Protein AF-A0A6L4ABA5-F1 (afdb_monomer_lite)

Secondary structure (DSSP, 8-state):
--HHHHHHHHHHHHHHHS-------HHHHHTTTT-HHHHHHHHHHHHHHHH---TT-EE--HHHHHHHH---HHHHHHHHHHHHHHHTS--EEEEEEEETTEEEEEEEE-HHHHHHHHHHHHHHHHHHHHHHHHHHHHHHTTS-------S------------

pLDDT: mean 80.01, std 20.87, range [33.91, 98.31]

Structure (mmCIF, N/CA/C/O backbone):
data_AF-A0A6L4ABA5-F1
#
_entry.id   AF-A0A6L4ABA5-F1
#
loop_
_atom_site.group_PDB
_atom_site.id
_atom_site.type_symbol
_atom_site.label_atom_id
_atom_site.label_alt_id
_atom_site.label_comp_id
_atom_site.label_asym_id
_atom_site.label_entity_id
_atom_site.label_seq_id
_atom_site.pdbx_PDB_ins_code
_atom_site.Cartn_x
_atom_site.Cartn_y
_atom_site.Cartn_z
_atom_site.occupancy
_atom_site.B_iso_or_equiv
_atom_site.auth_seq_id
_atom_site.auth_comp_id
_atom_site.auth_asym_id
_atom_site.auth_atom_id
_atom_site.pdbx_PDB_model_num
ATOM 1 N N . MET A 1 1 ? -6.870 37.297 -23.613 1.00 59.31 1 MET A N 1
ATOM 2 C CA . MET A 1 1 ? -7.532 36.207 -22.872 1.00 59.31 1 MET A CA 1
ATOM 3 C C . MET A 1 1 ? -8.864 36.753 -22.406 1.00 59.31 1 MET A C 1
ATOM 5 O O . MET A 1 1 ? -8.879 37.886 -21.945 1.00 59.31 1 MET A O 1
ATOM 9 N N . ASP A 1 2 ? -9.955 36.024 -22.618 1.00 83.44 2 ASP A N 1
ATOM 10 C CA . ASP A 1 2 ? -11.266 36.387 -22.061 1.00 83.44 2 ASP A CA 1
ATOM 11 C C . ASP A 1 2 ? -11.196 36.348 -20.517 1.00 83.44 2 ASP A C 1
ATOM 13 O O . ASP A 1 2 ? -10.408 35.590 -19.941 1.00 83.44 2 ASP A O 1
ATOM 17 N N . ASP A 1 3 ? -11.966 37.212 -19.857 1.00 84.69 3 ASP A N 1
ATOM 18 C CA . ASP A 1 3 ? -12.059 37.339 -18.399 1.00 84.69 3 ASP A CA 1
ATOM 19 C C . ASP A 1 3 ? -12.348 35.980 -17.738 1.00 84.69 3 ASP A C 1
ATOM 21 O O . ASP A 1 3 ? -11.700 35.605 -16.760 1.00 84.69 3 ASP A O 1
ATOM 25 N N . PHE A 1 4 ? -13.192 35.152 -18.363 1.00 88.50 4 PHE A N 1
ATOM 26 C CA . PHE A 1 4 ? -13.475 33.800 -17.879 1.00 88.50 4 PHE A CA 1
ATOM 27 C C . PHE A 1 4 ? -12.240 32.884 -17.898 1.00 88.50 4 PHE A C 1
ATOM 29 O O . PHE A 1 4 ? -11.964 32.180 -16.926 1.00 88.50 4 PHE A O 1
ATOM 36 N N . GLN A 1 5 ? -11.448 32.916 -18.974 1.00 88.38 5 GLN A N 1
ATOM 37 C CA . GLN A 1 5 ? -10.211 32.128 -19.067 1.00 88.38 5 GLN A CA 1
ATOM 38 C C . GLN A 1 5 ? -9.196 32.557 -18.001 1.00 88.38 5 GLN A C 1
ATOM 40 O O . GLN A 1 5 ? -8.512 31.715 -17.420 1.00 88.38 5 GLN A O 1
ATOM 45 N N . THR A 1 6 ? -9.134 33.857 -17.715 1.00 88.31 6 THR A N 1
ATOM 46 C CA . THR A 1 6 ? -8.239 34.422 -16.699 1.00 88.31 6 THR A CA 1
ATOM 47 C C . THR A 1 6 ? -8.656 33.983 -15.294 1.00 88.31 6 THR A C 1
ATOM 49 O O . THR A 1 6 ? -7.809 33.545 -14.515 1.00 88.31 6 THR A O 1
ATOM 52 N N . GLN A 1 7 ? -9.958 33.997 -14.994 1.00 87.38 7 GLN A N 1
ATOM 53 C CA . GLN A 1 7 ? -10.502 33.519 -13.718 1.00 87.38 7 GLN A CA 1
ATOM 54 C C . GLN A 1 7 ? -10.285 32.013 -13.518 1.00 87.38 7 GLN A C 1
ATOM 56 O O . GLN A 1 7 ? -9.900 31.586 -12.428 1.00 87.38 7 GLN A O 1
ATOM 61 N N . VAL A 1 8 ? -10.466 31.197 -14.564 1.00 88.38 8 VAL A N 1
ATOM 62 C CA . VAL A 1 8 ? -10.191 29.750 -14.505 1.00 88.38 8 VAL A CA 1
ATOM 63 C C . VAL A 1 8 ? -8.713 29.487 -14.214 1.00 88.38 8 VAL A C 1
ATOM 65 O O . VAL A 1 8 ? -8.398 28.667 -13.351 1.00 88.38 8 VAL A O 1
ATOM 68 N N . ILE A 1 9 ? -7.800 30.193 -14.885 1.00 87.38 9 ILE A N 1
ATOM 69 C CA . ILE A 1 9 ? -6.357 30.031 -14.667 1.00 87.38 9 ILE A CA 1
ATOM 70 C C . ILE A 1 9 ? -5.965 30.463 -13.250 1.00 87.38 9 ILE A C 1
ATOM 72 O O . ILE A 1 9 ? -5.255 29.714 -12.580 1.00 87.38 9 ILE A O 1
ATOM 76 N N . GLN A 1 10 ? -6.479 31.592 -12.755 1.00 83.75 10 GLN A N 1
ATOM 77 C CA . GLN A 1 10 ? -6.240 32.033 -11.376 1.00 83.75 10 GLN A CA 1
ATOM 78 C C . GLN A 1 10 ? -6.762 31.023 -10.349 1.00 83.75 10 GLN A C 1
ATOM 80 O O . GLN A 1 10 ? -6.080 30.735 -9.367 1.00 83.75 10 GLN A O 1
ATOM 85 N N . HIS A 1 11 ? -7.940 30.436 -10.583 1.00 79.50 11 HIS A N 1
ATOM 86 C CA . HIS A 1 11 ? -8.488 29.411 -9.699 1.00 79.50 11 HIS A CA 1
ATOM 87 C C . HIS A 1 11 ? -7.609 28.152 -9.682 1.00 79.50 11 HIS A C 1
ATOM 89 O O . HIS A 1 11 ? -7.303 27.626 -8.614 1.00 79.50 11 HIS A O 1
ATOM 95 N N . LEU A 1 12 ? -7.149 27.689 -10.850 1.00 81.44 12 LEU A N 1
ATOM 96 C CA . LEU A 1 12 ? -6.230 26.553 -10.951 1.00 81.44 12 LEU A CA 1
ATOM 97 C C . LEU A 1 12 ? -4.878 26.844 -10.282 1.00 81.44 12 LEU A C 1
ATOM 99 O O . LEU A 1 12 ? -4.359 25.972 -9.592 1.00 81.44 12 LEU A O 1
ATOM 103 N N . GLN A 1 13 ? -4.327 28.051 -10.438 1.00 78.12 13 GLN A N 1
ATOM 104 C CA . GLN A 1 13 ? -3.076 28.474 -9.795 1.00 78.12 13 GLN A CA 1
ATOM 105 C C . GLN A 1 13 ? -3.202 28.528 -8.265 1.00 78.12 13 GLN A C 1
ATOM 107 O O . GLN A 1 13 ? -2.350 27.975 -7.573 1.00 78.12 13 GLN A O 1
ATOM 112 N N . LEU A 1 14 ? -4.307 29.062 -7.732 1.00 71.44 14 LEU A N 1
ATOM 113 C CA . LEU A 1 14 ? -4.599 29.045 -6.292 1.00 71.44 14 LEU A CA 1
ATOM 114 C C . LEU A 1 14 ? -4.670 27.611 -5.734 1.00 71.44 14 LEU A C 1
ATOM 116 O O . LEU A 1 14 ? -4.177 27.325 -4.638 1.00 71.44 14 LEU A O 1
ATOM 120 N N . HIS A 1 15 ? -5.255 26.681 -6.497 1.00 62.47 15 HIS A N 1
ATOM 121 C CA . HIS A 1 15 ? -5.261 25.259 -6.137 1.00 62.47 15 HIS A CA 1
ATOM 122 C C . HIS A 1 15 ? -3.879 24.613 -6.214 1.00 62.47 15 HIS A C 1
ATOM 124 O O . HIS A 1 15 ? -3.647 23.684 -5.456 1.00 62.47 15 HIS A O 1
ATOM 130 N N . GLN A 1 16 ? -2.959 25.080 -7.069 1.00 61.94 16 GLN A N 1
ATOM 131 C CA . GLN A 1 16 ? -1.564 24.609 -7.095 1.00 61.94 16 GLN A CA 1
ATOM 132 C C . GLN A 1 16 ? -0.775 25.097 -5.869 1.00 61.94 16 GLN A C 1
ATOM 134 O O . GLN A 1 16 ? -0.031 24.321 -5.276 1.00 61.94 16 GLN A O 1
ATOM 139 N N . GLU A 1 17 ? -0.982 26.345 -5.445 1.00 56.44 17 GLU A N 1
ATOM 140 C CA . GLU A 1 17 ? -0.314 26.947 -4.278 1.00 56.44 17 GLU A CA 1
ATOM 141 C C . GLU A 1 17 ? -0.789 26.352 -2.942 1.00 56.44 17 GLU A C 1
ATOM 143 O O . GLU A 1 17 ? -0.028 26.267 -1.979 1.00 56.44 17 GLU A O 1
ATOM 148 N N . THR A 1 18 ? -2.038 25.880 -2.892 1.00 54.12 18 THR A N 1
ATOM 149 C CA . THR A 1 18 ? -2.615 25.169 -1.738 1.00 54.12 18 THR A CA 1
ATOM 150 C C . THR A 1 18 ? -2.528 23.642 -1.855 1.00 54.12 18 THR A C 1
ATOM 152 O O . THR A 1 18 ? -2.912 22.931 -0.918 1.00 54.12 18 THR A O 1
ATOM 155 N N . ASN A 1 19 ? -2.039 23.110 -2.985 1.00 49.56 19 ASN A N 1
ATOM 156 C CA . ASN A 1 19 ? -2.217 21.702 -3.323 1.00 49.56 19 ASN A CA 1
ATOM 157 C C . ASN A 1 19 ? -1.426 20.791 -2.386 1.00 49.56 19 ASN A C 1
ATOM 159 O O . ASN A 1 19 ? -0.197 20.707 -2.439 1.00 49.56 19 ASN A O 1
ATOM 163 N N . LYS A 1 20 ? -2.144 19.979 -1.611 1.00 60.31 20 LYS A N 1
ATOM 164 C CA . LYS A 1 20 ? -1.601 18.732 -1.064 1.00 60.31 20 LYS A CA 1
ATOM 165 C C . LYS A 1 20 ? -1.486 17.716 -2.205 1.00 60.31 20 LYS A C 1
ATOM 167 O O . LYS A 1 20 ? -2.282 16.786 -2.300 1.00 60.31 20 LYS A O 1
ATOM 172 N N . GLY A 1 21 ? -0.525 17.924 -3.102 1.00 69.38 21 GLY A N 1
ATOM 173 C CA . GLY A 1 21 ? -0.236 16.987 -4.184 1.00 69.38 21 GLY A CA 1
ATOM 174 C C . GLY A 1 21 ? 0.196 15.623 -3.638 1.00 69.38 21 GLY A C 1
ATOM 175 O O . GLY A 1 21 ? 0.910 15.528 -2.636 1.00 69.38 21 GLY A O 1
ATOM 176 N N . ILE A 1 22 ? -0.216 14.541 -4.302 1.00 78.06 22 ILE A N 1
ATOM 177 C CA . ILE A 1 22 ? 0.275 13.197 -3.983 1.00 78.06 22 ILE A CA 1
ATOM 178 C C . ILE A 1 22 ? 1.619 13.024 -4.694 1.00 78.06 22 ILE A C 1
ATOM 180 O O . ILE A 1 22 ? 1.677 12.592 -5.838 1.00 78.06 22 ILE A O 1
ATOM 184 N N . SER A 1 23 ? 2.714 13.374 -4.018 1.00 86.25 23 SER A N 1
ATOM 185 C CA . SER A 1 23 ? 4.056 13.012 -4.493 1.00 86.25 23 SER A CA 1
ATOM 186 C C . SER A 1 23 ? 4.248 11.500 -4.359 1.00 86.25 23 SER A C 1
ATOM 188 O O . SER A 1 23 ? 4.002 10.952 -3.282 1.00 86.25 23 SER A O 1
ATOM 190 N N . ILE A 1 24 ? 4.655 10.819 -5.427 1.00 91.00 24 ILE A N 1
ATOM 191 C CA . ILE A 1 24 ? 4.953 9.383 -5.409 1.00 91.00 24 ILE A CA 1
ATOM 192 C C . ILE A 1 24 ? 6.472 9.245 -5.488 1.00 91.00 24 ILE A C 1
ATOM 194 O O . ILE A 1 24 ? 7.063 9.751 -6.440 1.00 91.00 24 ILE A O 1
ATOM 198 N N . PRO A 1 25 ? 7.123 8.629 -4.492 1.00 90.69 25 PRO A N 1
ATOM 199 C CA . PRO A 1 25 ? 8.563 8.445 -4.540 1.00 90.69 25 PRO A CA 1
ATOM 200 C C . PRO A 1 25 ? 8.931 7.328 -5.526 1.00 90.69 25 PRO A C 1
ATOM 202 O O . PRO A 1 25 ? 8.239 6.312 -5.582 1.00 90.69 25 PRO A O 1
ATOM 205 N N . ASN A 1 26 ? 10.047 7.489 -6.244 1.00 91.69 26 ASN A N 1
ATOM 206 C CA . ASN A 1 26 ? 10.495 6.526 -7.259 1.00 91.69 26 ASN A CA 1
ATOM 207 C C . ASN A 1 26 ? 10.642 5.109 -6.700 1.00 91.69 26 ASN A C 1
ATOM 209 O O . ASN A 1 26 ? 10.148 4.181 -7.320 1.00 91.69 26 ASN A O 1
ATOM 213 N N . TRP A 1 27 ? 11.158 4.955 -5.472 1.00 92.94 27 TRP A N 1
ATOM 214 C CA . TRP A 1 27 ? 11.290 3.633 -4.844 1.00 92.94 27 TRP A CA 1
ATOM 215 C C . TRP A 1 27 ? 9.970 2.850 -4.814 1.00 92.94 27 TRP A C 1
ATOM 217 O O . TRP A 1 27 ? 9.977 1.629 -4.898 1.00 92.94 27 TRP A O 1
ATOM 227 N N . ALA A 1 28 ? 8.827 3.533 -4.683 1.00 94.94 28 ALA A N 1
ATOM 228 C CA . ALA A 1 28 ? 7.532 2.865 -4.648 1.00 94.94 28 ALA A CA 1
ATOM 229 C C . ALA A 1 28 ? 7.095 2.416 -6.044 1.00 94.94 28 ALA A C 1
ATOM 231 O O . ALA A 1 28 ? 6.428 1.396 -6.141 1.00 94.94 28 ALA A O 1
ATOM 232 N N . LEU A 1 29 ? 7.457 3.168 -7.090 1.00 95.00 29 LEU A N 1
ATOM 233 C CA . LEU A 1 29 ? 7.216 2.810 -8.491 1.00 95.00 29 LEU A CA 1
ATOM 234 C C . LEU A 1 29 ? 8.131 1.665 -8.931 1.00 95.00 29 LEU A C 1
ATOM 236 O O . LEU A 1 29 ? 7.653 0.732 -9.572 1.00 95.00 29 LEU A O 1
ATOM 240 N N . ASP A 1 30 ? 9.401 1.710 -8.529 1.00 93.12 30 ASP A N 1
ATOM 241 C CA . ASP A 1 30 ? 10.411 0.700 -8.856 1.00 93.12 30 ASP A CA 1
ATOM 242 C C . ASP A 1 30 ? 10.030 -0.682 -8.304 1.00 93.12 30 ASP A C 1
ATOM 244 O O . ASP A 1 30 ? 10.247 -1.695 -8.957 1.00 93.12 30 ASP A O 1
ATOM 248 N N . LEU A 1 31 ? 9.416 -0.732 -7.116 1.00 94.62 31 LEU A N 1
ATOM 249 C CA . LEU A 1 31 ? 8.966 -1.984 -6.498 1.00 94.62 31 LEU A CA 1
ATOM 250 C C . LEU A 1 31 ? 7.723 -2.596 -7.154 1.00 94.62 31 LEU A C 1
ATOM 252 O O . LEU A 1 31 ? 7.417 -3.754 -6.884 1.00 94.62 31 LEU A O 1
ATOM 256 N N . VAL A 1 32 ? 6.959 -1.823 -7.930 1.00 95.62 32 VAL A N 1
ATOM 257 C CA . VAL A 1 32 ? 5.624 -2.227 -8.413 1.00 95.62 32 VAL A CA 1
ATOM 258 C C . VAL A 1 32 ? 5.463 -2.043 -9.917 1.00 95.62 32 VAL A C 1
ATOM 260 O O . VAL A 1 32 ? 4.365 -1.769 -10.400 1.00 95.62 32 VAL A O 1
ATOM 263 N N . ASP A 1 33 ? 6.568 -2.159 -10.653 1.00 92.69 33 ASP A N 1
ATOM 264 C CA . ASP A 1 33 ? 6.614 -2.096 -12.116 1.00 92.69 33 ASP A CA 1
ATOM 265 C C . ASP A 1 33 ? 5.898 -0.861 -12.696 1.00 92.69 33 ASP A C 1
ATOM 267 O O . ASP A 1 33 ? 5.196 -0.928 -13.705 1.00 92.69 33 ASP A O 1
ATOM 271 N N . ASN A 1 34 ? 6.078 0.298 -12.051 1.00 93.75 34 ASN A N 1
ATOM 272 C CA . ASN A 1 34 ? 5.450 1.575 -12.411 1.00 93.75 34 ASN A CA 1
ATOM 273 C C . ASN A 1 34 ? 3.906 1.598 -12.356 1.00 93.75 34 ASN A C 1
ATOM 275 O O . ASN A 1 34 ? 3.281 2.503 -12.919 1.00 93.75 34 ASN A O 1
ATOM 279 N N . ASP A 1 35 ? 3.258 0.676 -11.636 1.00 96.56 35 ASP A N 1
ATOM 280 C CA . ASP A 1 35 ? 1.831 0.803 -11.322 1.00 96.56 35 ASP A CA 1
ATOM 281 C C . ASP A 1 35 ? 1.607 1.948 -10.323 1.00 96.56 35 ASP A C 1
ATOM 283 O O . ASP A 1 35 ? 1.780 1.812 -9.111 1.00 96.56 35 ASP A O 1
ATOM 287 N N . PHE A 1 36 ? 1.158 3.093 -10.836 1.00 96.12 36 PHE A N 1
ATOM 288 C CA . PHE A 1 36 ? 0.901 4.294 -10.045 1.00 96.12 36 PHE A CA 1
ATOM 289 C C . PHE A 1 36 ? -0.112 4.086 -8.914 1.00 96.12 36 PHE A C 1
ATOM 291 O O . PHE A 1 36 ? 0.080 4.631 -7.826 1.00 96.12 36 PHE A O 1
ATOM 298 N N . HIS A 1 37 ? -1.186 3.318 -9.120 1.00 97.12 37 HIS A N 1
ATOM 299 C CA . HIS A 1 37 ? -2.171 3.098 -8.056 1.00 97.12 37 HIS A CA 1
ATOM 300 C C . HIS A 1 37 ? -1.574 2.254 -6.932 1.00 97.12 37 HIS A C 1
ATOM 302 O O . HIS A 1 37 ? -1.760 2.574 -5.752 1.00 97.12 37 HIS A O 1
ATOM 308 N N . THR A 1 38 ? -0.823 1.216 -7.297 1.00 98.31 38 THR A N 1
ATOM 309 C CA . THR A 1 38 ? -0.137 0.350 -6.337 1.00 98.31 38 THR A CA 1
ATOM 310 C C . THR A 1 38 ? 0.995 1.097 -5.627 1.00 98.31 38 THR A C 1
ATOM 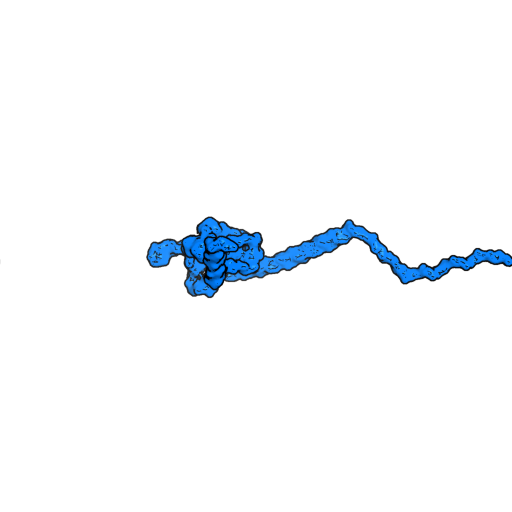312 O O . THR A 1 38 ? 1.115 0.989 -4.407 1.00 98.31 38 THR A O 1
ATOM 315 N N . ALA A 1 39 ? 1.740 1.958 -6.323 1.00 97.75 39 ALA A N 1
ATOM 316 C CA . ALA A 1 39 ? 2.788 2.792 -5.736 1.00 97.75 39 ALA A CA 1
ATOM 317 C C . ALA A 1 39 ? 2.226 3.823 -4.743 1.00 97.75 39 ALA A C 1
ATOM 319 O O . ALA A 1 39 ? 2.764 3.988 -3.644 1.00 97.75 39 ALA A O 1
ATOM 320 N N . ILE A 1 40 ? 1.110 4.488 -5.079 1.00 97.44 40 ILE A N 1
ATOM 321 C CA . ILE A 1 40 ? 0.401 5.386 -4.151 1.00 97.44 40 ILE A CA 1
ATOM 322 C C . ILE A 1 40 ? -0.031 4.611 -2.906 1.00 97.44 40 ILE A C 1
ATOM 324 O O . ILE A 1 40 ? 0.183 5.079 -1.785 1.00 97.44 40 ILE A O 1
ATOM 328 N N . PHE A 1 41 ? -0.630 3.433 -3.091 1.00 98.12 41 PHE A N 1
ATOM 329 C CA . PHE A 1 41 ? -1.060 2.583 -1.987 1.00 98.12 41 PHE A CA 1
ATOM 330 C C . PHE A 1 41 ? 0.119 2.181 -1.092 1.00 98.12 41 PHE A C 1
ATOM 332 O O . PHE A 1 41 ? 0.060 2.387 0.120 1.00 98.12 41 PHE A O 1
ATOM 339 N N . LEU A 1 42 ? 1.209 1.678 -1.676 1.00 97.88 42 LEU A N 1
ATOM 340 C CA . LEU A 1 42 ? 2.393 1.221 -0.952 1.00 97.88 42 LEU A CA 1
ATOM 341 C C . LEU A 1 42 ? 3.054 2.359 -0.169 1.00 97.88 42 LEU A C 1
ATOM 343 O O . LEU A 1 42 ? 3.309 2.216 1.029 1.00 97.88 42 LEU A O 1
ATOM 347 N N . LYS A 1 43 ? 3.242 3.524 -0.801 1.00 96.19 43 LYS A N 1
ATOM 348 C CA . LYS A 1 43 ? 3.729 4.741 -0.134 1.00 96.19 43 LYS A CA 1
ATOM 349 C C . LYS A 1 43 ? 2.888 5.062 1.104 1.00 96.19 43 LYS A C 1
ATOM 351 O O . LYS A 1 43 ? 3.433 5.360 2.166 1.00 96.19 43 LYS A O 1
ATOM 356 N N . GLN A 1 44 ? 1.565 5.019 0.969 1.00 96.44 44 GLN A N 1
ATOM 357 C CA . GLN A 1 44 ? 0.651 5.335 2.063 1.00 96.44 44 GLN A CA 1
ATOM 358 C C . GLN A 1 44 ? 0.688 4.290 3.176 1.00 96.44 44 GLN A C 1
ATOM 360 O O . GLN A 1 44 ? 0.686 4.657 4.350 1.00 96.44 44 GLN A O 1
ATOM 365 N N . VAL A 1 45 ? 0.776 3.003 2.835 1.00 97.81 45 VAL A N 1
ATOM 366 C CA . VAL A 1 45 ? 0.936 1.923 3.818 1.00 97.81 45 VAL A CA 1
ATOM 367 C C . VAL A 1 45 ? 2.206 2.125 4.637 1.00 97.81 45 VAL A C 1
ATOM 369 O O . VAL A 1 45 ? 2.138 2.076 5.865 1.00 97.81 45 VAL A O 1
ATOM 372 N N . VAL A 1 46 ? 3.340 2.406 3.992 1.00 96.94 46 VAL A N 1
ATOM 373 C CA . VAL A 1 46 ? 4.608 2.687 4.681 1.00 96.94 46 VAL A CA 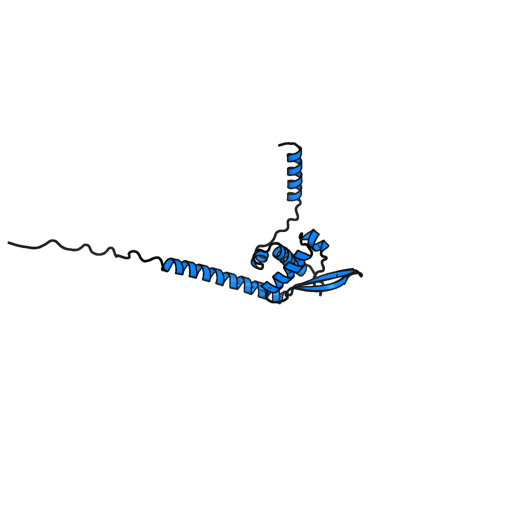1
ATOM 374 C C . VAL A 1 46 ? 4.464 3.917 5.575 1.00 96.94 46 VAL A C 1
ATOM 376 O O . VAL A 1 46 ? 4.747 3.840 6.770 1.00 96.94 46 VAL A O 1
ATOM 379 N N . PHE A 1 47 ? 3.949 5.030 5.041 1.00 95.62 47 PHE A N 1
ATOM 380 C CA . PHE A 1 47 ? 3.759 6.264 5.805 1.00 95.62 47 PHE A CA 1
ATOM 381 C C . PHE A 1 47 ? 2.922 6.029 7.068 1.00 95.62 47 PHE A C 1
ATOM 383 O O . PHE A 1 47 ? 3.393 6.286 8.176 1.00 95.62 47 PHE A O 1
ATOM 390 N N . TRP A 1 48 ? 1.714 5.482 6.932 1.00 96.81 48 TRP A N 1
ATOM 391 C CA . TRP A 1 48 ? 0.815 5.273 8.066 1.00 96.81 48 TRP A CA 1
ATOM 392 C C . TRP A 1 48 ? 1.323 4.213 9.048 1.00 96.81 48 TRP A C 1
ATOM 394 O O . TRP A 1 48 ? 1.108 4.355 10.254 1.00 96.81 48 TRP A O 1
ATOM 404 N N . SER A 1 49 ? 2.072 3.212 8.576 1.00 96.81 49 SER A N 1
ATOM 405 C CA . SER A 1 49 ? 2.718 2.219 9.447 1.00 96.81 49 SER A CA 1
ATOM 406 C C . SER A 1 49 ? 3.797 2.833 10.342 1.00 96.81 49 SER A C 1
ATOM 408 O O . SER A 1 49 ? 3.988 2.355 11.453 1.00 96.81 49 SER A O 1
ATOM 410 N N . THR A 1 50 ? 4.459 3.917 9.916 1.00 93.50 50 THR A N 1
ATOM 411 C CA . THR A 1 50 ? 5.406 4.661 10.779 1.00 93.50 50 THR A CA 1
ATOM 412 C C . THR A 1 50 ? 4.728 5.615 11.764 1.00 93.50 50 THR A C 1
ATOM 414 O O . THR A 1 50 ? 5.353 6.060 12.724 1.00 93.50 50 THR A O 1
ATOM 417 N N . LYS A 1 51 ? 3.463 5.982 11.519 1.00 94.19 51 LYS A N 1
ATOM 418 C CA . LYS A 1 51 ? 2.723 6.974 12.319 1.00 94.19 51 LYS A CA 1
ATOM 419 C C . LYS A 1 51 ? 1.813 6.356 13.371 1.00 94.19 51 LYS A C 1
ATOM 421 O O . LYS A 1 51 ? 1.449 7.034 14.327 1.00 94.19 51 LYS A O 1
ATOM 426 N N . THR A 1 52 ? 1.423 5.100 13.193 1.00 93.56 52 THR A N 1
ATOM 427 C CA . THR A 1 52 ? 0.576 4.389 14.150 1.00 93.56 52 THR A CA 1
ATOM 428 C C . THR A 1 52 ? 1.409 3.758 15.265 1.00 93.56 52 THR A C 1
ATOM 430 O O . THR A 1 52 ? 2.450 3.160 15.015 1.00 93.56 52 THR A O 1
ATOM 433 N N . SER A 1 53 ? 0.925 3.844 16.502 1.00 91.88 53 SER A N 1
ATOM 434 C CA . SER A 1 53 ? 1.416 3.051 17.640 1.00 91.88 53 SER A CA 1
ATOM 435 C C . SER A 1 53 ? 0.487 1.879 17.976 1.00 91.88 53 SER A C 1
ATOM 437 O O . SER A 1 53 ? 0.725 1.138 18.929 1.00 91.88 53 SER A O 1
ATOM 439 N N . HIS A 1 54 ? -0.599 1.711 17.215 1.00 92.94 54 HIS A N 1
ATOM 440 C CA . HIS A 1 54 ? -1.616 0.708 17.495 1.00 92.94 54 HIS A CA 1
ATOM 441 C C . HIS A 1 54 ? -1.110 -0.702 17.121 1.00 92.94 54 HIS A C 1
ATOM 443 O O . HIS A 1 54 ? -0.611 -0.893 16.009 1.00 92.94 54 HIS A O 1
ATOM 449 N N . PRO A 1 55 ? -1.273 -1.721 17.991 1.00 92.25 55 PRO A N 1
ATOM 450 C CA . PRO A 1 55 ? -0.669 -3.049 17.802 1.00 92.25 55 PRO A CA 1
ATOM 451 C C . PRO A 1 55 ? -1.163 -3.791 16.550 1.00 92.25 55 PRO A C 1
ATOM 453 O O . PRO A 1 55 ? -0.450 -4.626 15.987 1.00 92.25 55 PRO A O 1
ATOM 456 N N . ASP A 1 56 ? -2.375 -3.472 16.098 1.00 92.88 56 ASP A N 1
ATOM 457 C CA . ASP A 1 56 ? -2.991 -4.035 14.890 1.00 92.88 56 ASP A CA 1
ATOM 458 C C . ASP A 1 56 ? -2.670 -3.265 13.602 1.00 92.88 56 ASP A C 1
ATOM 460 O O . ASP A 1 56 ? -3.213 -3.590 12.549 1.00 92.88 56 ASP A O 1
ATOM 464 N N . GLY A 1 57 ? -1.813 -2.245 13.672 1.00 95.56 57 GLY A N 1
ATOM 465 C CA . GLY A 1 57 ? -1.529 -1.352 12.554 1.00 95.56 57 GLY A CA 1
ATOM 466 C C . GLY A 1 57 ? -2.504 -0.177 12.466 1.00 95.56 57 GLY A C 1
ATOM 467 O O . GLY A 1 57 ? -3.215 0.144 13.421 1.00 95.56 57 GLY A O 1
ATOM 468 N N . PHE A 1 58 ? -2.502 0.521 11.334 1.00 95.94 58 PHE A N 1
ATOM 469 C CA . PHE A 1 58 ? -3.356 1.690 11.119 1.00 95.94 58 PHE A CA 1
ATOM 470 C C . PHE A 1 58 ? -4.712 1.256 10.569 1.00 95.94 58 PHE A C 1
ATOM 472 O O . PHE A 1 58 ? -4.823 0.230 9.902 1.00 95.94 58 PHE A O 1
ATOM 479 N N . TYR A 1 59 ? -5.754 2.037 10.825 1.00 94.62 59 TYR A N 1
ATOM 480 C CA . TYR A 1 59 ? -7.082 1.752 10.302 1.00 94.62 59 TYR A CA 1
ATOM 481 C C . TYR A 1 59 ? -7.495 2.783 9.261 1.00 94.62 59 TYR A C 1
ATOM 483 O O . TYR A 1 59 ? -7.196 3.968 9.399 1.00 94.62 59 TYR A O 1
ATOM 491 N N . LYS A 1 60 ? -8.168 2.327 8.202 1.00 92.88 60 LYS A N 1
ATOM 492 C CA . LYS A 1 60 ? -8.610 3.205 7.117 1.00 92.88 60 LYS A CA 1
ATOM 493 C C . LYS A 1 60 ? -9.820 2.637 6.384 1.00 92.88 60 LYS A C 1
ATOM 495 O O . LYS A 1 60 ? -9.833 1.463 6.001 1.00 92.88 60 LYS A O 1
ATOM 500 N N . SER A 1 61 ? -10.847 3.454 6.173 1.00 92.88 61 SER A N 1
ATOM 501 C CA . SER A 1 61 ? -11.991 3.085 5.338 1.00 92.88 61 SER A CA 1
ATOM 502 C C . SER A 1 61 ? -11.680 3.290 3.851 1.00 92.88 61 SER A C 1
ATOM 504 O O . SER A 1 61 ? -10.764 4.020 3.479 1.00 92.88 61 SER A O 1
ATOM 506 N N . TYR A 1 62 ? -12.468 2.676 2.961 1.00 93.56 62 TYR A N 1
ATOM 507 C CA . TYR A 1 62 ? -12.336 2.946 1.522 1.00 93.56 62 TYR A CA 1
ATOM 508 C C . TYR A 1 62 ? -12.666 4.399 1.157 1.00 93.56 62 TYR A C 1
ATOM 510 O O . TYR A 1 62 ? -12.154 4.898 0.160 1.00 93.56 62 TYR A O 1
ATOM 518 N N . LYS A 1 63 ? -13.485 5.084 1.966 1.00 92.56 63 LYS A N 1
ATOM 519 C CA . LYS A 1 63 ? -13.756 6.513 1.802 1.00 92.56 63 LYS A CA 1
ATOM 520 C C . LYS A 1 63 ? -12.497 7.333 2.095 1.00 92.56 63 LYS A C 1
ATOM 522 O O . LYS A 1 63 ? -12.105 8.134 1.258 1.00 92.56 63 LYS A O 1
ATOM 527 N N . ASP A 1 64 ? -11.807 7.046 3.197 1.00 92.75 64 ASP A N 1
ATOM 528 C CA . ASP A 1 64 ? -10.556 7.734 3.556 1.00 92.75 64 ASP A CA 1
AT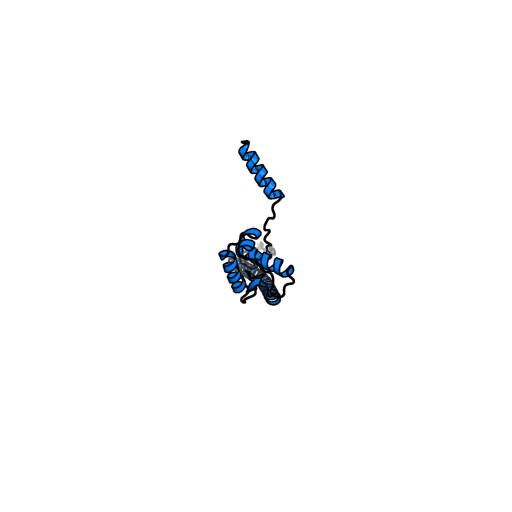OM 529 C C . ASP A 1 64 ? -9.438 7.458 2.527 1.00 92.75 64 ASP A C 1
ATOM 531 O O . ASP A 1 64 ? -8.597 8.313 2.248 1.00 92.75 64 ASP A O 1
ATOM 535 N N . TRP A 1 65 ? -9.412 6.259 1.929 1.00 95.06 65 TRP A N 1
ATOM 536 C CA . TRP A 1 65 ? -8.531 5.953 0.793 1.00 95.06 65 TRP A CA 1
ATOM 537 C C . TRP A 1 65 ? -8.848 6.808 -0.442 1.00 95.06 65 TRP A C 1
ATOM 539 O O . TRP A 1 65 ? -7.932 7.354 -1.063 1.00 95.06 65 TRP A O 1
ATOM 549 N N . ALA A 1 66 ? -10.128 6.957 -0.785 1.00 94.00 66 ALA A N 1
ATOM 550 C CA . ALA A 1 66 ? -10.565 7.752 -1.929 1.00 94.00 66 ALA A CA 1
ATOM 551 C C . ALA A 1 66 ? -10.338 9.258 -1.723 1.00 94.00 66 ALA A C 1
ATOM 553 O O . ALA A 1 66 ? -9.961 9.958 -2.663 1.00 94.00 66 ALA A O 1
ATOM 554 N N . GLU A 1 67 ? -10.537 9.764 -0.508 1.00 91.19 67 GLU A N 1
ATOM 555 C CA . GLU A 1 67 ? -10.356 11.181 -0.182 1.00 91.19 67 GLU A CA 1
ATOM 556 C C . GLU A 1 67 ? -8.879 11.581 -0.162 1.00 91.19 67 GLU A C 1
ATOM 558 O O . GLU A 1 67 ? -8.510 12.575 -0.784 1.00 91.19 67 GLU A O 1
ATOM 563 N N . GLU A 1 68 ? -8.024 10.792 0.492 1.00 90.19 68 GLU A N 1
ATOM 564 C CA . GLU A 1 68 ? -6.610 11.141 0.669 1.00 90.19 68 GLU A CA 1
ATOM 565 C C . GLU A 1 68 ? -5.741 10.760 -0.531 1.00 90.19 68 GLU A C 1
ATOM 567 O O . GLU A 1 68 ? -4.745 11.416 -0.821 1.00 90.19 68 GLU A O 1
ATOM 572 N N . SER A 1 69 ? -6.061 9.650 -1.197 1.00 90.81 69 SER A N 1
ATOM 573 C CA . SER A 1 69 ? -5.165 9.029 -2.181 1.00 90.81 69 SER A CA 1
ATOM 574 C C . SER A 1 69 ? -5.828 8.758 -3.525 1.00 90.81 69 SER A C 1
ATOM 576 O O . SER A 1 69 ? -5.191 8.197 -4.410 1.00 90.81 69 SER A O 1
ATOM 578 N N . ARG A 1 70 ? -7.101 9.148 -3.689 1.00 93.38 70 ARG A N 1
ATOM 579 C CA . ARG A 1 70 ? -7.897 8.911 -4.908 1.00 93.38 70 ARG A CA 1
ATOM 580 C C . ARG A 1 70 ? -7.996 7.430 -5.296 1.00 93.38 70 ARG A C 1
ATOM 582 O O . ARG A 1 70 ? -8.310 7.095 -6.435 1.00 93.38 70 ARG A O 1
ATOM 589 N N . LEU A 1 71 ? -7.788 6.527 -4.336 1.00 96.12 71 LEU A N 1
ATOM 590 C CA . LEU A 1 71 ? -7.879 5.088 -4.553 1.00 96.12 71 LEU A CA 1
ATOM 591 C C . LEU A 1 71 ? -9.300 4.600 -4.278 1.00 96.12 71 LEU A C 1
ATOM 593 O O . LEU A 1 71 ? -9.831 4.758 -3.179 1.00 96.12 71 LEU A O 1
ATOM 597 N N . SER A 1 72 ? -9.909 3.969 -5.281 1.00 96.81 72 SER A N 1
ATOM 598 C CA . SER A 1 72 ? -11.175 3.262 -5.110 1.00 96.81 72 SER A CA 1
ATOM 599 C C . SER A 1 72 ? -10.972 1.980 -4.294 1.00 96.81 72 SER A C 1
ATOM 601 O O . SER A 1 72 ? -9.853 1.482 -4.147 1.00 96.81 72 SER A O 1
ATOM 603 N N . ARG A 1 73 ? -12.068 1.373 -3.821 1.00 96.56 73 ARG A N 1
ATOM 604 C CA . ARG A 1 73 ? -12.022 0.035 -3.207 1.00 96.56 73 ARG A CA 1
ATOM 605 C C . ARG A 1 73 ? -11.326 -0.987 -4.109 1.00 96.56 73 ARG A C 1
ATOM 607 O O . ARG A 1 73 ? -10.553 -1.796 -3.606 1.00 96.56 73 ARG A O 1
ATOM 614 N N . TYR A 1 74 ? -11.607 -0.940 -5.412 1.00 98.00 74 TYR A N 1
ATOM 615 C CA . TYR A 1 74 ? -10.985 -1.825 -6.390 1.00 98.00 74 TYR A CA 1
ATOM 616 C C . TYR A 1 74 ? -9.471 -1.600 -6.450 1.00 98.00 74 TYR A C 1
ATOM 618 O O . TYR A 1 74 ? -8.726 -2.564 -6.315 1.00 98.00 74 TYR A O 1
ATOM 626 N N . HIS A 1 75 ? -9.014 -0.343 -6.538 1.00 98.12 75 HIS A N 1
ATOM 627 C CA . HIS A 1 75 ? -7.581 -0.025 -6.552 1.00 98.12 75 HIS A CA 1
ATOM 628 C C . HIS A 1 75 ? -6.875 -0.521 -5.289 1.00 98.12 75 HIS A C 1
ATOM 630 O O . HIS A 1 75 ? -5.835 -1.154 -5.393 1.00 98.12 75 HIS A O 1
ATOM 636 N N . VAL A 1 76 ? -7.461 -0.313 -4.105 1.00 98.06 76 VAL A N 1
ATOM 637 C CA . VAL A 1 76 ? -6.882 -0.805 -2.842 1.00 98.06 76 VAL A CA 1
ATOM 638 C C . VAL A 1 76 ? -6.783 -2.331 -2.837 1.00 98.06 76 VAL A C 1
ATOM 640 O O . VAL A 1 76 ? -5.749 -2.886 -2.484 1.00 98.06 76 VAL A O 1
ATOM 643 N N . GLN A 1 77 ? -7.849 -3.031 -3.232 1.00 97.62 77 GLN A N 1
ATOM 644 C CA . GLN A 1 77 ? -7.851 -4.496 -3.255 1.00 97.62 77 GLN A CA 1
ATOM 645 C C . GLN A 1 77 ? -6.868 -5.063 -4.280 1.00 97.62 77 GLN A C 1
ATOM 647 O O . GLN A 1 77 ? -6.227 -6.074 -4.001 1.00 97.62 77 GLN A O 1
ATOM 652 N N . GLN A 1 78 ? -6.756 -4.429 -5.446 1.00 98.31 78 GLN A N 1
ATOM 653 C CA . GLN A 1 78 ? -5.821 -4.836 -6.483 1.00 98.31 78 GLN A CA 1
ATOM 654 C C . GLN A 1 78 ? -4.376 -4.571 -6.057 1.00 98.31 78 GLN A C 1
ATOM 656 O O . GLN A 1 78 ? -3.556 -5.476 -6.149 1.00 98.31 78 GLN A O 1
ATOM 661 N N . ALA A 1 79 ? -4.090 -3.394 -5.499 1.00 98.31 79 ALA A N 1
ATOM 662 C CA . ALA A 1 79 ? -2.760 -3.035 -5.020 1.00 98.31 79 ALA A CA 1
ATOM 663 C C . ALA A 1 79 ? -2.244 -4.009 -3.953 1.00 98.31 79 ALA A C 1
ATOM 665 O O . ALA A 1 79 ? -1.094 -4.423 -4.004 1.00 98.31 79 ALA A O 1
ATOM 666 N N . VAL A 1 80 ? -3.100 -4.442 -3.021 1.00 98.31 80 VAL A N 1
ATOM 667 C CA . VAL A 1 80 ? -2.728 -5.459 -2.021 1.00 98.31 80 VAL A CA 1
ATOM 668 C C . VAL A 1 80 ? -2.317 -6.770 -2.687 1.00 98.31 80 VAL A C 1
ATOM 670 O O . VAL A 1 80 ? -1.326 -7.366 -2.287 1.00 98.31 80 VAL A O 1
ATOM 673 N N . LYS A 1 81 ? -3.058 -7.225 -3.703 1.00 98.31 81 LYS A N 1
ATOM 674 C CA . LYS A 1 81 ? -2.714 -8.460 -4.420 1.00 98.31 81 LYS A CA 1
ATOM 675 C C . LYS A 1 81 ? -1.371 -8.333 -5.132 1.00 98.31 81 LYS A C 1
ATOM 677 O O . LYS A 1 81 ? -0.532 -9.204 -4.951 1.00 98.31 81 LYS A O 1
ATOM 682 N N . VAL A 1 82 ? -1.179 -7.243 -5.877 1.00 98.31 82 VAL A N 1
ATOM 683 C CA . VAL A 1 82 ? 0.057 -6.972 -6.627 1.00 98.31 82 VAL A CA 1
ATOM 684 C C . VAL A 1 82 ? 1.255 -6.900 -5.683 1.00 98.31 82 VAL A C 1
ATOM 686 O O . VAL A 1 82 ? 2.267 -7.543 -5.930 1.00 98.31 82 VAL A O 1
ATOM 689 N N . VAL A 1 83 ? 1.128 -6.192 -4.558 1.00 98.31 83 VAL A N 1
ATOM 690 C CA . VAL A 1 83 ? 2.192 -6.112 -3.548 1.00 98.31 83 VAL A CA 1
ATOM 691 C C . VAL A 1 83 ? 2.560 -7.498 -3.013 1.00 98.31 83 VAL A C 1
ATOM 693 O O . VAL A 1 83 ? 3.741 -7.819 -2.930 1.00 98.31 83 VAL A O 1
ATOM 696 N N . HIS A 1 84 ? 1.578 -8.340 -2.681 1.00 98.06 84 HIS A N 1
ATOM 697 C CA . HIS A 1 84 ? 1.848 -9.691 -2.170 1.00 98.06 84 HIS A CA 1
ATOM 698 C C . HIS A 1 84 ? 2.480 -10.599 -3.223 1.00 98.06 84 HIS A C 1
ATOM 700 O O . HIS A 1 84 ? 3.325 -11.427 -2.892 1.00 98.06 84 HIS A O 1
ATOM 706 N N . GLU A 1 85 ? 2.067 -10.452 -4.479 1.00 97.50 85 GLU A N 1
ATOM 707 C CA . GLU A 1 85 ? 2.605 -11.200 -5.614 1.00 97.50 85 GLU A CA 1
ATOM 708 C C . GLU A 1 85 ? 4.070 -10.836 -5.876 1.00 97.50 85 GLU A C 1
ATOM 710 O O . GLU A 1 85 ? 4.923 -11.722 -5.885 1.00 97.50 85 GLU A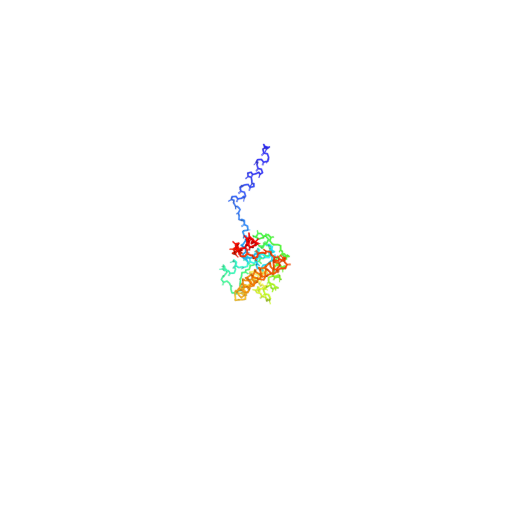 O 1
ATOM 715 N N . LEU A 1 86 ? 4.382 -9.541 -5.986 1.00 96.19 86 LEU A N 1
ATOM 716 C CA . LEU A 1 86 ? 5.741 -9.054 -6.241 1.00 96.19 86 LEU A CA 1
ATOM 717 C C . LEU A 1 86 ? 6.684 -9.292 -5.056 1.00 96.19 86 LEU A C 1
ATOM 719 O O . LEU A 1 86 ? 7.855 -9.628 -5.249 1.00 96.19 86 LEU A O 1
ATOM 723 N N . ALA A 1 87 ? 6.178 -9.185 -3.825 1.00 95.69 87 ALA A N 1
ATOM 724 C CA . ALA A 1 87 ? 6.935 -9.556 -2.632 1.00 95.69 87 ALA A CA 1
ATOM 725 C C . ALA A 1 87 ? 7.135 -11.078 -2.503 1.00 95.69 87 ALA A C 1
ATOM 727 O O . ALA A 1 87 ? 8.049 -11.530 -1.812 1.00 95.69 87 ALA A O 1
ATOM 728 N N . GLY A 1 88 ? 6.294 -11.882 -3.162 1.00 96.62 88 GLY A N 1
ATOM 729 C CA . GLY A 1 88 ? 6.279 -13.341 -3.055 1.00 96.62 88 GLY A CA 1
ATOM 730 C C . GLY A 1 88 ? 5.715 -13.867 -1.729 1.00 96.62 88 GLY A C 1
ATOM 731 O O . GLY A 1 88 ? 5.806 -15.064 -1.455 1.00 96.62 88 GLY A O 1
ATOM 732 N N . CYS A 1 89 ? 5.149 -12.999 -0.887 1.00 95.25 89 CYS A N 1
ATOM 733 C CA . CYS A 1 89 ? 4.559 -13.353 0.401 1.00 95.25 89 CYS A CA 1
ATOM 734 C C . CYS A 1 89 ? 3.552 -12.282 0.876 1.00 95.25 89 CYS A C 1
ATOM 736 O O . CYS A 1 89 ? 3.566 -11.145 0.399 1.00 95.25 89 CYS A O 1
ATOM 738 N N . PRO A 1 90 ? 2.645 -12.614 1.814 1.00 96.81 90 PRO A N 1
ATOM 739 C CA . PRO A 1 90 ? 1.654 -11.664 2.301 1.00 96.81 90 PRO A CA 1
ATOM 740 C C . PRO A 1 90 ? 2.245 -10.654 3.295 1.00 96.81 90 PRO A C 1
ATOM 742 O O . PRO A 1 90 ? 2.172 -10.854 4.505 1.00 96.81 90 PRO A O 1
ATOM 745 N N . ILE A 1 91 ? 2.779 -9.539 2.787 1.00 97.56 91 ILE A N 1
ATOM 746 C CA . ILE A 1 91 ? 3.470 -8.526 3.609 1.00 97.56 91 ILE A CA 1
ATOM 747 C C . ILE A 1 91 ? 2.548 -7.495 4.280 1.00 97.56 91 ILE A C 1
ATOM 749 O O . ILE A 1 91 ? 2.975 -6.762 5.169 1.00 97.56 91 ILE A O 1
ATOM 753 N N . ILE A 1 92 ? 1.274 -7.420 3.877 1.00 98.19 92 ILE A N 1
ATOM 754 C CA . ILE A 1 92 ? 0.262 -6.561 4.517 1.00 98.19 92 ILE A CA 1
ATOM 755 C C . ILE A 1 92 ? -0.880 -7.436 5.021 1.00 98.19 92 ILE A C 1
ATOM 757 O O . ILE A 1 92 ? -1.645 -8.006 4.236 1.00 98.19 92 ILE A O 1
ATOM 761 N N . ALA A 1 93 ? -1.029 -7.501 6.341 1.00 97.38 93 ALA A N 1
ATOM 762 C CA . ALA A 1 93 ? -2.171 -8.133 6.978 1.00 97.38 93 ALA A CA 1
ATOM 763 C C . ALA A 1 93 ? -3.345 -7.149 7.031 1.00 97.38 93 ALA A C 1
ATOM 765 O O . ALA A 1 93 ? -3.202 -6.019 7.505 1.00 97.38 93 ALA A O 1
ATOM 766 N N . ILE A 1 94 ? -4.516 -7.591 6.569 1.00 96.81 94 ILE A N 1
ATOM 767 C CA . ILE A 1 94 ? -5.748 -6.800 6.601 1.00 96.81 94 ILE A CA 1
ATOM 768 C C . ILE A 1 94 ? -6.755 -7.502 7.497 1.00 96.81 94 ILE A C 1
ATOM 770 O O . ILE A 1 94 ? -7.193 -8.613 7.201 1.00 96.81 94 ILE A O 1
ATOM 774 N N . THR A 1 95 ? -7.149 -6.846 8.585 1.00 95.31 95 THR A N 1
ATOM 775 C CA . THR A 1 95 ? -8.122 -7.402 9.531 1.00 95.31 95 THR A CA 1
ATOM 776 C C . THR A 1 95 ? -9.327 -6.490 9.671 1.00 95.31 95 THR A C 1
ATOM 778 O O . THR A 1 95 ? -9.217 -5.267 9.682 1.00 95.31 95 THR A O 1
ATOM 781 N N . LYS A 1 96 ? -10.516 -7.086 9.765 1.00 93.69 96 LYS A N 1
ATOM 782 C CA . LYS A 1 96 ? -11.755 -6.352 10.022 1.00 93.69 96 LYS A CA 1
ATOM 783 C C . LYS A 1 96 ? -12.050 -6.413 11.515 1.00 93.69 96 LYS A C 1
ATOM 785 O O . LYS A 1 96 ? -12.290 -7.494 12.046 1.00 93.69 96 LYS A O 1
ATOM 790 N N . LYS A 1 97 ? -12.054 -5.263 12.185 1.00 89.62 97 LYS A N 1
ATOM 791 C CA . LYS A 1 97 ? -12.372 -5.138 13.617 1.00 89.62 97 LYS A CA 1
ATOM 792 C C . LYS A 1 97 ? -13.459 -4.092 13.827 1.00 89.62 97 LYS A C 1
ATOM 794 O O . LYS A 1 97 ? -13.783 -3.349 12.908 1.00 89.62 97 LYS A O 1
ATOM 799 N N . LYS A 1 98 ? -14.058 -4.042 15.016 1.00 85.69 98 LYS A N 1
ATOM 800 C CA . LYS A 1 98 ? -14.988 -2.965 15.373 1.00 85.69 98 LYS A CA 1
ATOM 801 C C . LYS A 1 98 ? -14.237 -1.868 16.117 1.00 85.69 98 LYS A C 1
ATOM 803 O O . LYS A 1 98 ? -13.605 -2.159 17.125 1.00 85.69 98 LYS A O 1
ATOM 808 N N . VAL A 1 99 ? -14.357 -0.627 15.659 1.00 76.56 99 VAL A N 1
ATOM 809 C CA . VAL A 1 99 ? -13.941 0.568 16.407 1.00 76.56 99 VAL A CA 1
ATOM 810 C C . VAL A 1 99 ? -15.213 1.341 16.725 1.00 76.56 99 VAL A C 1
ATOM 812 O O . VAL A 1 99 ? -15.972 1.666 15.816 1.00 76.56 99 VAL A O 1
ATOM 815 N N . ASN A 1 100 ? -15.504 1.563 18.010 1.00 77.94 100 ASN A N 1
ATOM 816 C CA . ASN A 1 100 ? -16.738 2.220 18.471 1.00 77.94 100 ASN A CA 1
ATOM 817 C C . ASN A 1 100 ? -18.028 1.629 17.856 1.00 77.94 100 ASN A C 1
ATOM 819 O O . ASN A 1 100 ? -18.955 2.347 17.499 1.00 77.94 100 ASN A O 1
ATOM 823 N N . GLY A 1 101 ? -18.077 0.303 17.684 1.00 76.56 101 GLY A N 1
ATOM 824 C CA . GLY A 1 101 ? -19.230 -0.413 17.122 1.00 76.56 101 GLY A CA 1
ATOM 825 C C . GLY A 1 101 ? -19.289 -0.477 15.589 1.00 76.56 101 GLY A C 1
ATOM 826 O O . GLY A 1 101 ? -19.984 -1.349 15.061 1.00 76.56 101 GLY A O 1
ATOM 827 N N . ALA A 1 102 ? -18.517 0.346 14.873 1.00 78.00 102 ALA A N 1
ATOM 828 C CA . ALA A 1 102 ? -18.461 0.346 13.412 1.00 78.00 102 ALA A CA 1
ATOM 829 C C . ALA A 1 102 ? -17.380 -0.618 12.882 1.00 78.00 102 ALA A C 1
ATOM 831 O O . ALA A 1 102 ? -16.287 -0.679 13.447 1.00 78.00 102 ALA A O 1
ATOM 832 N N . PRO A 1 103 ? -17.649 -1.393 11.813 1.00 81.44 103 PRO A N 1
ATOM 833 C CA . PRO A 1 103 ? -16.648 -2.255 11.196 1.00 81.44 103 PRO A CA 1
ATOM 834 C C . PRO A 1 103 ? -15.580 -1.436 10.455 1.00 81.44 103 PRO A C 1
ATOM 836 O O . PRO A 1 103 ? -15.881 -0.761 9.472 1.00 81.44 103 PRO A O 1
ATOM 839 N N . THR A 1 104 ? -14.327 -1.588 10.867 1.00 88.75 104 THR A N 1
ATOM 840 C CA . THR A 1 104 ? -13.164 -0.859 10.356 1.00 88.75 104 THR A CA 1
ATOM 841 C C . THR A 1 104 ? -12.080 -1.837 9.905 1.00 88.75 104 THR A C 1
ATOM 843 O O . THR A 1 104 ? -11.862 -2.879 10.528 1.00 88.75 104 THR A O 1
ATOM 846 N N . LEU A 1 105 ? -11.409 -1.517 8.798 1.00 95.06 105 LEU A N 1
ATOM 847 C CA . LEU A 1 105 ? -10.266 -2.280 8.302 1.00 95.06 105 LEU A CA 1
ATOM 848 C C . LEU A 1 105 ? -8.976 -1.748 8.920 1.00 95.06 105 LEU A C 1
ATOM 850 O O . LEU A 1 105 ? -8.714 -0.549 8.846 1.00 95.06 105 LEU A O 1
ATOM 854 N N . PHE A 1 106 ? -8.188 -2.655 9.483 1.00 96.94 106 PHE A N 1
ATOM 855 C CA . PHE A 1 106 ? -6.830 -2.431 9.958 1.00 96.94 106 PHE A CA 1
ATOM 856 C C . PHE A 1 106 ? -5.838 -3.020 8.963 1.00 96.94 106 PHE A C 1
ATOM 858 O O . PHE A 1 106 ? -6.046 -4.135 8.484 1.00 96.94 106 PHE A O 1
ATOM 865 N N . TYR A 1 107 ? -4.774 -2.277 8.689 1.00 97.88 107 TYR A N 1
ATOM 866 C CA . TYR A 1 107 ? -3.677 -2.629 7.803 1.00 97.88 107 TYR A CA 1
ATOM 867 C C . TYR A 1 107 ? -2.397 -2.656 8.631 1.00 97.88 107 TYR A C 1
ATOM 869 O O . TYR A 1 107 ? -2.034 -1.659 9.264 1.00 97.88 107 TYR A O 1
ATOM 877 N N . LYS A 1 108 ? -1.708 -3.793 8.615 1.00 98.25 108 LYS A N 1
ATOM 878 C CA . LYS A 1 108 ? -0.445 -3.981 9.322 1.00 98.25 108 LYS A CA 1
ATOM 879 C C . LYS A 1 108 ? 0.623 -4.433 8.342 1.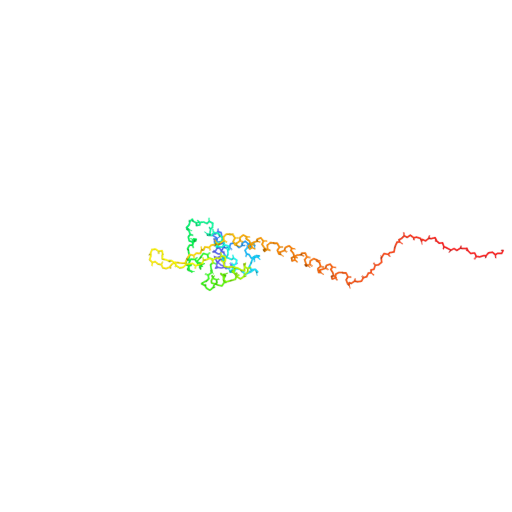00 98.25 108 LYS A C 1
ATOM 881 O O . LYS A 1 108 ? 0.488 -5.500 7.749 1.00 98.25 108 LYS A O 1
ATOM 886 N N . LEU A 1 109 ? 1.651 -3.606 8.183 1.00 98.19 109 LEU A N 1
ATOM 887 C CA . LEU A 1 109 ? 2.840 -3.933 7.409 1.00 98.19 109 LEU A CA 1
ATOM 888 C C . LEU A 1 109 ? 3.758 -4.836 8.238 1.00 98.19 109 LEU A C 1
ATOM 890 O O . LEU A 1 109 ? 4.061 -4.524 9.393 1.00 98.19 109 LEU A O 1
ATOM 894 N N . ASP A 1 110 ? 4.197 -5.937 7.644 1.00 97.88 110 ASP A N 1
ATOM 895 C CA . ASP A 1 110 ? 5.315 -6.724 8.147 1.00 97.88 110 ASP A CA 1
ATOM 896 C C . ASP A 1 110 ? 6.625 -6.057 7.706 1.00 97.88 110 ASP A C 1
ATOM 898 O O . ASP A 1 110 ? 7.004 -6.109 6.536 1.00 97.88 110 ASP A O 1
ATOM 902 N N . TRP A 1 111 ? 7.290 -5.378 8.643 1.00 95.69 111 TRP A N 1
ATOM 903 C CA . TRP A 1 111 ? 8.519 -4.635 8.363 1.00 95.69 111 TRP A CA 1
ATOM 904 C C . TRP A 1 111 ? 9.692 -5.530 7.982 1.00 95.69 111 TRP A C 1
ATOM 906 O O . TRP A 1 111 ? 10.499 -5.118 7.153 1.00 95.69 111 TRP A O 1
ATOM 916 N N . GLU A 1 112 ? 9.780 -6.731 8.554 1.00 96.38 112 GLU A N 1
ATOM 917 C CA . GLU A 1 112 ? 10.861 -7.660 8.230 1.00 96.38 112 GLU A CA 1
ATOM 918 C C . GLU A 1 112 ? 10.682 -8.155 6.796 1.00 96.38 112 GLU A C 1
ATOM 920 O O . GLU A 1 112 ? 11.580 -8.014 5.969 1.00 96.38 112 GLU A O 1
ATOM 925 N N . ALA A 1 113 ? 9.482 -8.629 6.453 1.00 96.31 113 ALA A N 1
ATOM 926 C CA . ALA A 1 113 ? 9.198 -9.080 5.095 1.00 96.31 113 ALA A CA 1
ATOM 927 C C . ALA A 1 113 ? 9.335 -7.943 4.063 1.00 96.31 113 ALA A C 1
ATOM 929 O O . ALA A 1 113 ? 9.863 -8.152 2.970 1.00 96.31 113 ALA A O 1
ATOM 930 N N . PHE A 1 114 ? 8.918 -6.724 4.419 1.00 97.31 114 PHE A N 1
ATOM 931 C CA . PHE A 1 114 ? 9.090 -5.542 3.575 1.00 97.31 114 PHE A CA 1
ATOM 932 C C . PHE A 1 114 ? 10.568 -5.191 3.347 1.00 97.31 114 PHE A C 1
ATOM 934 O O . PHE A 1 114 ? 10.961 -4.916 2.213 1.00 97.31 114 PHE A O 1
ATOM 941 N N . TYR A 1 115 ? 11.401 -5.244 4.393 1.00 94.31 115 TYR A N 1
ATOM 942 C CA . TYR A 1 115 ? 12.843 -5.011 4.285 1.00 94.31 115 TYR A CA 1
ATOM 943 C C . TYR A 1 115 ? 13.507 -6.027 3.350 1.00 94.31 115 TYR A C 1
ATOM 945 O O . TYR A 1 115 ? 14.216 -5.638 2.420 1.00 94.31 115 TYR A O 1
ATOM 953 N N . GLN A 1 116 ? 13.206 -7.315 3.531 1.00 94.25 116 GLN A N 1
ATOM 954 C CA . GLN A 1 116 ? 13.730 -8.379 2.671 1.00 94.25 116 GLN A CA 1
ATOM 955 C C . GLN A 1 116 ? 13.322 -8.182 1.205 1.00 94.25 116 GLN A C 1
ATOM 957 O O . GLN A 1 116 ? 14.144 -8.351 0.300 1.00 94.25 116 GLN A O 1
ATOM 962 N N . TRP A 1 117 ? 12.075 -7.772 0.956 1.00 95.12 117 TRP A N 1
ATOM 963 C CA . TRP A 1 117 ? 11.599 -7.488 -0.396 1.00 95.12 117 TRP A CA 1
ATOM 964 C C . TRP A 1 117 ? 12.347 -6.321 -1.053 1.00 95.12 117 TRP A C 1
ATOM 966 O O . TRP A 1 117 ? 12.766 -6.444 -2.208 1.00 95.12 117 TRP A O 1
ATOM 976 N N . ILE A 1 118 ? 12.590 -5.225 -0.325 1.00 92.06 118 ILE A N 1
ATOM 977 C CA . ILE A 1 118 ? 13.388 -4.097 -0.834 1.00 92.06 118 ILE A CA 1
ATOM 978 C C . ILE A 1 118 ? 14.810 -4.548 -1.166 1.00 92.06 118 ILE A C 1
ATOM 980 O O . ILE A 1 118 ? 15.287 -4.293 -2.272 1.00 92.06 118 ILE A O 1
ATOM 984 N N . CYS A 1 119 ? 15.486 -5.238 -0.244 1.00 89.44 119 CYS A N 1
ATOM 985 C CA . CYS A 1 119 ? 16.859 -5.700 -0.456 1.00 89.44 119 CYS A CA 1
ATOM 986 C C . CYS A 1 119 ? 16.974 -6.599 -1.694 1.00 89.44 119 CYS A C 1
ATOM 988 O O . CYS A 1 119 ? 17.880 -6.416 -2.512 1.00 89.44 119 CYS A O 1
ATOM 990 N N . LYS A 1 120 ? 16.023 -7.522 -1.873 1.00 89.44 120 LYS A N 1
ATOM 991 C CA . LYS A 1 120 ? 15.951 -8.385 -3.057 1.00 89.44 120 LYS A CA 1
ATOM 992 C C . LYS A 1 120 ? 15.755 -7.575 -4.341 1.00 89.44 120 LYS A C 1
ATOM 994 O O . LYS A 1 120 ? 16.469 -7.793 -5.314 1.00 89.44 120 LYS A O 1
ATOM 999 N N . SER A 1 121 ? 14.828 -6.622 -4.331 1.00 85.69 121 SER A N 1
ATOM 1000 C CA . SER A 1 121 ? 14.508 -5.806 -5.510 1.00 85.69 121 SER A CA 1
ATOM 1001 C C . SER A 1 121 ? 15.690 -4.932 -5.945 1.00 85.69 121 SER A C 1
ATOM 1003 O O . SER A 1 121 ? 15.993 -4.850 -7.133 1.00 85.69 121 SER A O 1
ATOM 1005 N N . LEU A 1 122 ? 16.427 -4.358 -4.989 1.00 78.00 122 LEU A N 1
ATOM 1006 C CA . LEU A 1 122 ? 17.633 -3.568 -5.267 1.00 78.00 122 LEU A CA 1
ATOM 1007 C C . LEU A 1 122 ? 18.795 -4.419 -5.799 1.00 78.00 122 LEU A C 1
ATOM 1009 O O . LEU A 1 122 ? 19.535 -3.974 -6.673 1.00 78.00 122 LEU A O 1
ATOM 1013 N N . THR A 1 123 ? 18.954 -5.646 -5.298 1.00 76.19 123 THR A N 1
ATOM 1014 C CA . THR A 1 123 ? 20.025 -6.552 -5.751 1.00 76.19 123 THR A CA 1
ATOM 1015 C C . THR A 1 123 ? 19.769 -7.025 -7.181 1.00 76.19 123 THR A C 1
ATOM 1017 O O . THR A 1 123 ? 20.662 -6.969 -8.026 1.00 76.19 123 THR A O 1
ATOM 1020 N N . ASN A 1 124 ? 18.520 -7.386 -7.483 1.00 69.12 124 ASN A N 1
ATOM 1021 C CA . ASN A 1 124 ? 18.108 -7.821 -8.816 1.00 69.12 124 ASN A CA 1
ATOM 1022 C C . ASN A 1 124 ? 18.214 -6.699 -9.865 1.00 69.12 124 ASN A C 1
ATOM 1024 O O . ASN A 1 124 ? 18.503 -6.971 -11.032 1.00 69.12 124 ASN A O 1
ATOM 1028 N N . GLY A 1 125 ? 18.014 -5.438 -9.462 1.00 60.59 125 GLY A N 1
ATOM 1029 C CA . GLY A 1 125 ? 18.217 -4.281 -10.338 1.00 60.59 125 GLY A CA 1
ATOM 1030 C C . GLY A 1 125 ? 19.654 -4.191 -10.864 1.00 60.59 125 GLY A C 1
ATOM 1031 O O . GLY A 1 125 ? 19.858 -3.995 -12.060 1.00 60.59 125 GLY A O 1
ATOM 1032 N N . ASN A 1 126 ? 20.648 -4.429 -10.003 1.00 60.25 126 ASN A N 1
ATOM 1033 C CA . ASN A 1 126 ? 22.060 -4.410 -10.397 1.00 60.25 126 ASN A CA 1
ATOM 1034 C C . ASN A 1 126 ? 22.411 -5.564 -11.347 1.00 60.25 126 ASN A C 1
ATOM 1036 O O . ASN A 1 126 ? 23.117 -5.359 -12.331 1.00 60.25 126 ASN A O 1
ATOM 1040 N N . GLU A 1 127 ? 21.897 -6.768 -11.091 1.00 57.88 127 GLU A N 1
ATOM 1041 C CA . GLU A 1 127 ? 22.123 -7.926 -11.966 1.00 57.88 127 GLU A CA 1
ATOM 1042 C C . GLU A 1 127 ? 21.495 -7.734 -13.352 1.00 57.88 127 GLU A C 1
ATOM 1044 O O . GLU A 1 127 ? 22.096 -8.106 -14.358 1.00 57.88 127 GLU A O 1
ATOM 1049 N N . THR A 1 128 ? 20.322 -7.101 -13.420 1.00 58.75 128 THR A N 1
ATOM 1050 C CA . THR A 1 128 ? 19.628 -6.820 -14.686 1.00 58.75 128 THR A CA 1
ATOM 1051 C C . THR A 1 128 ? 20.408 -5.819 -15.542 1.00 58.75 128 THR A C 1
ATOM 1053 O O . THR A 1 128 ? 20.573 -6.040 -16.741 1.00 58.75 128 THR A O 1
ATOM 1056 N N . VAL A 1 129 ? 20.950 -4.754 -14.937 1.00 60.38 129 VAL A N 1
ATOM 1057 C CA . VAL A 1 129 ? 21.814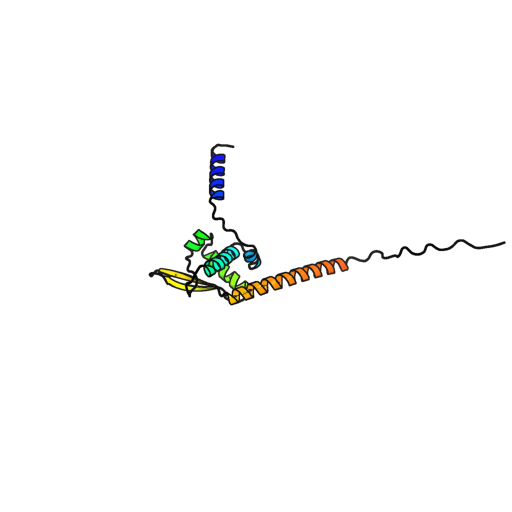 -3.783 -15.636 1.00 60.38 129 VAL A CA 1
ATOM 1058 C C . VAL A 1 129 ? 23.071 -4.466 -16.174 1.00 60.38 129 VAL A C 1
ATOM 1060 O O . VAL A 1 129 ? 23.390 -4.308 -17.349 1.00 60.38 129 VAL A O 1
ATOM 1063 N N . LEU A 1 130 ? 23.730 -5.300 -15.365 1.00 54.78 130 LEU A N 1
ATOM 1064 C CA . LEU A 1 130 ? 24.914 -6.047 -15.796 1.00 54.78 130 LEU A CA 1
ATOM 1065 C C . LEU A 1 130 ? 24.599 -7.015 -16.946 1.00 54.78 130 LEU A C 1
ATOM 1067 O O . LEU A 1 130 ? 25.363 -7.103 -17.901 1.00 54.78 130 LEU A O 1
ATOM 1071 N N . GLN A 1 131 ? 23.460 -7.711 -16.907 1.00 58.81 131 GLN A N 1
ATOM 1072 C CA . GLN A 1 131 ? 23.034 -8.595 -17.998 1.00 58.81 131 GLN A CA 1
ATOM 1073 C C . GLN A 1 131 ? 22.736 -7.822 -19.289 1.00 58.81 131 GLN A C 1
ATOM 1075 O O . GLN A 1 131 ? 23.143 -8.262 -20.365 1.00 58.81 131 GLN A O 1
ATOM 1080 N N . MET A 1 132 ? 22.091 -6.655 -19.193 1.00 61.00 132 MET A N 1
ATOM 1081 C CA . MET A 1 132 ? 21.849 -5.769 -20.338 1.00 61.00 132 MET A CA 1
ATOM 1082 C C . MET A 1 132 ? 23.160 -5.233 -20.933 1.00 61.00 132 MET A C 1
ATOM 1084 O O . MET A 1 132 ? 23.327 -5.229 -22.153 1.00 61.00 132 MET A O 1
ATOM 1088 N N . GLU A 1 133 ? 24.120 -4.832 -20.097 1.00 66.62 133 GLU A N 1
ATOM 1089 C CA . GLU A 1 133 ? 25.458 -4.403 -20.529 1.00 66.62 133 GLU A CA 1
ATOM 1090 C C . GLU A 1 133 ? 26.245 -5.549 -21.184 1.00 66.62 133 GLU A C 1
ATOM 1092 O O . GLU A 1 133 ? 26.875 -5.358 -22.228 1.00 66.62 133 GLU A O 1
ATOM 1097 N N . MET A 1 134 ? 26.164 -6.761 -20.629 1.00 59.53 134 MET A N 1
ATOM 1098 C CA . MET A 1 134 ? 26.798 -7.957 -21.190 1.00 59.53 134 MET A CA 1
ATOM 1099 C C . MET A 1 134 ? 26.176 -8.368 -22.530 1.00 59.53 134 MET A C 1
ATOM 1101 O O . MET A 1 134 ? 26.908 -8.756 -23.442 1.00 59.53 134 MET A O 1
ATOM 1105 N N . GLN A 1 135 ? 24.855 -8.256 -22.690 1.00 61.19 135 GLN A N 1
ATOM 1106 C CA . GLN A 1 135 ? 24.172 -8.521 -23.961 1.00 61.19 135 GLN A CA 1
ATOM 1107 C C . GLN A 1 135 ? 24.520 -7.477 -25.027 1.00 61.19 135 GLN A C 1
ATOM 1109 O O . GLN A 1 135 ? 24.818 -7.854 -26.159 1.00 61.19 135 GLN A O 1
ATOM 1114 N N . ASN A 1 136 ? 24.574 -6.193 -24.663 1.00 61.22 136 ASN A N 1
ATOM 1115 C CA . ASN A 1 136 ? 24.986 -5.123 -25.574 1.00 61.22 136 ASN A CA 1
ATOM 1116 C C . ASN A 1 136 ? 26.446 -5.280 -26.031 1.00 61.22 136 ASN A C 1
ATOM 1118 O O . ASN A 1 136 ? 26.728 -5.152 -27.221 1.00 61.22 136 ASN A O 1
ATOM 1122 N N . ASN A 1 137 ? 27.366 -5.636 -25.126 1.00 57.31 137 ASN A N 1
ATOM 1123 C CA . ASN A 1 137 ? 28.762 -5.912 -25.491 1.00 57.31 137 ASN A CA 1
ATOM 1124 C C . ASN A 1 137 ? 28.913 -7.182 -26.343 1.00 57.31 137 ASN A C 1
ATOM 1126 O O . ASN A 1 137 ? 29.728 -7.202 -27.260 1.00 57.31 137 ASN A O 1
ATOM 1130 N N . SER A 1 138 ? 28.102 -8.217 -26.105 1.00 56.25 138 SER A N 1
ATOM 1131 C CA . SER A 1 138 ? 28.113 -9.447 -26.916 1.00 56.25 138 SER A CA 1
ATOM 1132 C C . SER A 1 138 ? 27.542 -9.228 -28.323 1.00 56.25 138 SER A C 1
ATOM 1134 O O . SER A 1 138 ? 27.949 -9.890 -29.275 1.00 56.25 138 SER A O 1
ATOM 1136 N N . GLN A 1 139 ? 26.608 -8.285 -28.478 1.00 53.38 139 GLN A N 1
ATOM 1137 C CA . GLN A 1 139 ? 26.037 -7.916 -29.775 1.00 53.38 139 GLN A CA 1
ATOM 1138 C C . GLN A 1 139 ? 26.988 -7.026 -30.597 1.00 53.38 139 GLN A C 1
ATOM 1140 O O . GLN A 1 139 ? 26.934 -7.049 -31.826 1.00 53.38 139 GLN A O 1
ATOM 1145 N N . MET A 1 140 ? 27.901 -6.308 -29.931 1.00 47.38 140 MET A N 1
ATOM 1146 C CA . MET A 1 140 ? 28.972 -5.528 -30.563 1.00 47.38 140 MET A CA 1
ATOM 1147 C C . MET A 1 140 ? 30.153 -6.399 -31.042 1.00 47.38 140 MET A C 1
ATOM 1149 O O . MET A 1 140 ? 30.900 -5.975 -31.918 1.00 47.38 140 MET A O 1
ATOM 1153 N N . ASP A 1 141 ? 30.291 -7.625 -30.524 1.00 49.12 141 ASP A N 1
ATOM 1154 C CA . ASP A 1 141 ? 31.390 -8.558 -30.840 1.00 49.12 141 ASP A CA 1
ATOM 1155 C C . ASP A 1 141 ? 31.106 -9.460 -32.067 1.00 49.12 141 ASP A C 1
ATOM 1157 O O . ASP A 1 141 ? 31.978 -10.180 -32.548 1.00 49.12 141 ASP A O 1
ATOM 1161 N N . LEU A 1 142 ? 29.885 -9.409 -32.623 1.00 48.53 142 LEU A N 1
ATOM 1162 C CA . LEU A 1 142 ? 29.473 -10.183 -33.810 1.00 48.53 142 LEU A CA 1
ATOM 1163 C C . LEU A 1 142 ? 29.351 -9.346 -35.099 1.00 48.53 142 LEU A C 1
ATOM 1165 O O . LEU A 1 142 ? 28.933 -9.869 -36.133 1.00 48.53 142 LEU A O 1
ATOM 1169 N N . GLN A 1 143 ? 29.750 -8.070 -35.078 1.00 43.09 143 GLN A N 1
ATOM 1170 C CA . GLN A 1 143 ? 29.897 -7.223 -36.272 1.00 43.09 143 GLN A CA 1
ATOM 1171 C C . GLN A 1 143 ? 31.377 -6.900 -36.544 1.00 43.09 143 GLN A C 1
ATOM 1173 O O . GLN A 1 143 ? 31.800 -5.760 -36.449 1.00 43.09 143 GLN A O 1
ATOM 1178 N N . GLU A 1 144 ? 32.123 -7.959 -36.866 1.00 42.12 144 GLU A N 1
ATOM 1179 C CA . GLU A 1 144 ? 33.405 -8.088 -37.588 1.00 42.12 144 GLU A CA 1
ATOM 1180 C C . GLU A 1 144 ? 34.575 -7.060 -37.505 1.00 42.12 144 GLU A C 1
ATOM 1182 O O . GLU A 1 144 ? 34.419 -5.853 -37.325 1.00 42.12 144 GLU A O 1
ATOM 1187 N N . PRO A 1 145 ? 35.818 -7.554 -37.720 1.00 53.59 145 PRO A N 1
ATOM 1188 C CA . PRO A 1 145 ? 37.063 -6.920 -37.301 1.00 53.59 145 PRO A CA 1
ATOM 1189 C C . PRO A 1 145 ? 37.709 -6.073 -38.408 1.00 53.59 145 PRO A C 1
ATOM 1191 O O . PRO A 1 145 ? 37.940 -6.567 -39.510 1.00 53.59 145 PRO A O 1
ATOM 1194 N N . TYR A 1 146 ? 38.138 -4.837 -38.113 1.00 34.25 146 TYR A N 1
ATOM 1195 C CA . TYR A 1 146 ? 38.935 -4.050 -39.067 1.00 34.25 146 TYR A CA 1
ATOM 1196 C C . TYR A 1 146 ? 40.166 -3.349 -38.461 1.00 34.25 146 TYR A C 1
ATOM 1198 O O . TYR A 1 146 ? 40.096 -2.277 -37.872 1.00 34.25 146 TYR A O 1
ATOM 1206 N N . LYS A 1 147 ? 41.312 -3.984 -38.769 1.00 39.84 147 LYS A N 1
ATOM 1207 C CA . LYS A 1 147 ? 42.676 -3.460 -38.997 1.00 39.84 147 LYS A CA 1
ATOM 1208 C C . LYS A 1 147 ? 43.482 -2.932 -37.804 1.00 39.84 147 LYS A C 1
ATOM 1210 O O . LYS A 1 147 ? 43.721 -1.742 -37.648 1.00 39.84 147 LYS A O 1
ATOM 1215 N N . SER A 1 148 ? 44.111 -3.878 -37.110 1.00 51.44 148 SER A N 1
ATOM 1216 C CA . SER A 1 148 ? 45.474 -3.693 -36.604 1.00 51.44 148 SER A CA 1
ATOM 1217 C C . SER A 1 148 ? 46.466 -3.973 -37.739 1.00 51.44 148 SER A C 1
ATOM 1219 O O . SER A 1 148 ? 46.564 -5.106 -38.204 1.00 51.44 148 SER A O 1
ATOM 1221 N N . LEU A 1 149 ? 47.198 -2.952 -38.188 1.00 38.62 149 LEU A N 1
ATOM 1222 C CA . LEU A 1 149 ? 48.481 -3.112 -38.874 1.00 38.62 149 LEU A CA 1
ATOM 1223 C C . LEU A 1 149 ? 49.391 -1.960 -38.454 1.00 38.62 149 LEU A C 1
ATOM 1225 O O . LEU A 1 149 ? 49.242 -0.813 -38.860 1.00 38.62 149 LEU A O 1
ATOM 1229 N N . ARG A 1 150 ? 50.295 -2.342 -37.556 1.00 35.03 150 ARG A N 1
ATOM 1230 C CA . ARG A 1 150 ? 51.546 -1.698 -37.168 1.00 35.03 150 ARG A CA 1
ATOM 1231 C C . ARG A 1 150 ? 52.115 -0.841 -38.305 1.00 35.03 150 ARG A C 1
ATOM 1233 O O . ARG A 1 150 ? 52.486 -1.374 -39.346 1.00 35.03 150 ARG A O 1
ATOM 1240 N N . ALA A 1 151 ? 52.224 0.462 -38.068 1.00 37.16 151 ALA A N 1
ATOM 1241 C CA . ALA A 1 151 ? 53.126 1.323 -38.814 1.00 37.16 151 ALA A CA 1
ATOM 1242 C C . ALA A 1 151 ? 54.559 0.957 -38.404 1.00 37.16 151 ALA A C 1
ATOM 1244 O O . ALA A 1 151 ? 55.094 1.539 -37.473 1.00 37.16 151 ALA A O 1
ATOM 1245 N N . ASP A 1 152 ? 55.128 -0.071 -39.032 1.00 39.88 152 ASP A N 1
ATOM 1246 C CA . ASP A 1 152 ? 56.556 -0.372 -38.968 1.00 39.88 152 ASP A CA 1
ATOM 1247 C C . ASP A 1 152 ? 56.970 -1.209 -40.186 1.00 39.88 152 ASP A C 1
ATOM 1249 O O . ASP A 1 152 ? 56.630 -2.393 -40.275 1.00 39.88 152 ASP A O 1
ATOM 1253 N N . ARG A 1 153 ? 57.782 -0.566 -41.040 1.00 36.62 153 ARG A N 1
ATOM 1254 C CA . ARG A 1 153 ? 58.651 -1.065 -42.128 1.00 36.62 153 ARG A CA 1
ATOM 1255 C C . ARG A 1 153 ? 58.247 -0.660 -43.544 1.00 36.62 153 ARG A C 1
ATOM 1257 O O . ARG A 1 153 ? 57.710 -1.468 -44.285 1.00 36.62 153 ARG A O 1
ATOM 1264 N N . ASP A 1 154 ? 58.726 0.518 -43.939 1.00 40.47 154 ASP A N 1
ATOM 1265 C CA . ASP A 1 154 ? 59.199 0.763 -45.304 1.00 40.47 154 ASP A CA 1
ATOM 1266 C C . ASP A 1 154 ? 60.737 0.871 -45.291 1.00 40.47 154 ASP A C 1
ATOM 1268 O O . ASP A 1 154 ? 61.334 1.939 -45.184 1.00 40.47 154 ASP A O 1
ATOM 1272 N N . LEU A 1 155 ? 61.383 -0.294 -45.342 1.00 33.91 155 LEU A N 1
ATOM 1273 C CA . LEU A 1 155 ? 62.732 -0.530 -45.866 1.00 33.91 155 LEU A CA 1
ATOM 1274 C C . LEU A 1 155 ? 62.593 -1.923 -46.495 1.00 33.91 155 LEU A C 1
ATOM 1276 O O . LEU A 1 155 ? 62.244 -2.864 -45.790 1.00 33.91 155 LEU A O 1
ATOM 1280 N N . HIS A 1 156 ? 62.718 -2.158 -47.790 1.00 38.44 156 HIS A N 1
ATOM 1281 C CA . HIS A 1 156 ? 63.724 -1.754 -48.758 1.00 38.44 156 HIS A CA 1
ATOM 1282 C C . HIS A 1 156 ? 63.232 -2.315 -50.104 1.00 38.44 156 HIS A C 1
ATOM 1284 O O . HIS A 1 156 ? 62.627 -3.381 -50.071 1.00 38.44 156 HIS A O 1
ATOM 1290 N N . THR A 1 157 ? 63.551 -1.694 -51.239 1.00 35.78 157 THR A N 1
ATOM 1291 C CA . THR A 1 157 ? 64.159 -2.374 -52.404 1.00 35.78 157 THR A CA 1
ATOM 1292 C C . THR A 1 157 ? 64.223 -1.398 -53.567 1.00 35.78 157 THR A C 1
ATOM 1294 O O . THR A 1 157 ? 63.176 -0.997 -54.050 1.00 35.78 157 THR A O 1
ATOM 1297 N N . ASP A 1 158 ? 65.435 -1.048 -54.000 1.00 36.09 158 ASP A N 1
ATOM 1298 C CA . ASP A 1 158 ? 65.758 -0.898 -55.426 1.00 36.09 158 ASP A CA 1
ATOM 1299 C C . ASP A 1 158 ? 67.280 -0.800 -55.612 1.00 36.09 158 ASP A C 1
ATOM 1301 O O . ASP A 1 158 ? 67.836 0.290 -55.680 1.00 36.09 158 ASP A O 1
ATOM 1305 N N . ILE A 1 159 ? 67.946 -1.961 -55.654 1.00 38.59 159 ILE A N 1
ATOM 1306 C CA . ILE A 1 159 ? 69.163 -2.295 -56.437 1.00 38.59 159 ILE A CA 1
ATOM 1307 C C . ILE A 1 159 ? 69.068 -3.833 -56.623 1.00 38.59 159 ILE A C 1
ATOM 1309 O O . ILE A 1 159 ? 68.764 -4.474 -55.609 1.00 38.59 159 ILE A O 1
ATOM 1313 N N . PRO A 1 160 ? 69.271 -4.485 -57.802 1.00 39.53 160 PRO A N 1
ATOM 1314 C CA . PRO A 1 160 ? 70.446 -4.355 -58.695 1.00 39.53 160 PRO A CA 1
ATOM 1315 C C . PRO A 1 160 ? 70.116 -4.541 -60.217 1.00 39.53 160 PRO A C 1
ATOM 1317 O O . PRO A 1 160 ? 68.947 -4.661 -60.554 1.00 39.53 160 PRO A O 1
ATOM 1320 N N . GLN A 1 161 ? 70.985 -4.504 -61.244 1.00 35.31 161 GLN A N 1
ATOM 1321 C CA . GLN A 1 161 ? 72.368 -4.970 -61.505 1.00 35.31 161 GLN A CA 1
ATOM 1322 C C . GLN A 1 161 ? 72.988 -4.139 -62.665 1.00 35.31 161 GLN A C 1
ATOM 1324 O O . GLN A 1 161 ? 72.252 -3.715 -63.549 1.00 35.31 161 GLN A O 1
ATOM 1329 N N . THR A 1 162 ? 74.241 -3.672 -62.596 1.00 38.16 162 THR A N 1
ATOM 1330 C CA . THR A 1 162 ? 75.528 -4.307 -62.995 1.00 38.16 162 THR A CA 1
ATOM 1331 C C . THR A 1 162 ? 75.753 -4.449 -64.512 1.00 38.16 162 THR A C 1
ATOM 1333 O O . THR A 1 162 ? 75.197 -5.358 -65.115 1.00 38.16 162 THR A O 1
ATOM 1336 N N . GLU A 1 163 ? 76.633 -3.611 -65.077 1.00 39.84 163 GLU A N 1
ATOM 1337 C CA . GLU A 1 163 ? 77.801 -3.967 -65.920 1.00 39.84 163 GLU A CA 1
ATOM 1338 C C . GLU A 1 163 ? 78.729 -2.751 -66.085 1.00 39.84 163 GLU A C 1
ATOM 1340 O O . GLU A 1 163 ? 78.207 -1.621 -66.232 1.00 39.84 163 GLU A O 1
#

Sequence (163 aa):
MDDFQTQVIQHLQLHQETNKGISIPNWALDLVDNDFHTAIFLKQVVFWSTKTSHPDGFYKSYKDWAEESRLSRYHVQQAVKVVHELAGCPIIAITKKKVNGAPTLFYKLDWEAFYQWICKSLTNGNETVLQMEMQNNSQMDLQEPYKSLRADRDLHTDIPQTE

Radius of gyration: 30.76 Å; chains: 1; bounding box: 97×51×84 Å

Foldseek 3Di:
DPPVVVVVVVVVVVCVVVPPDQDQDVLLCLLQVNPPLLSLLVVVQVVQQVVDPDPLGDWDDQVRCCVNRVAHPVSNVVSQVSNCVSLVHNQWDWDWDDDVNDTIIHIHGDPVSVVVSSVVSVVVVVVVVVVVVVVVVVVVVPPDDDDDDDPDDDDDDDDDDDD